Protein AF-A0A355RKF7-F1 (afdb_monomer_lite)

Sequence (130 aa):
SSLIKGNGKPDKKVMSITSKGKEELTNFLKTKTPLFSRSPLLLQVFFMASLNKEERIDYFSCLIEESKKSLSSLSKASSLIKEYSSYIDLKNNDPMYWGFTLEYGILMEKTILSWASSCLERIKNESSLD

Structure (mmCIF, N/CA/C/O backbone):
data_AF-A0A355RKF7-F1
#
_entry.id   AF-A0A355RKF7-F1
#
loop_
_atom_site.group_PDB
_atom_site.id
_atom_site.type_symbol
_atom_site.label_atom_id
_atom_site.label_alt_id
_atom_site.label_comp_id
_atom_site.label_asym_id
_atom_site.label_entity_id
_atom_site.label_seq_id
_atom_site.pdbx_PDB_ins_code
_atom_site.Cartn_x
_atom_site.Cartn_y
_atom_site.Cartn_z
_atom_site.occupancy
_atom_site.B_iso_or_equiv
_atom_site.auth_seq_id
_atom_site.auth_comp_id
_atom_site.auth_asym_id
_atom_site.auth_atom_id
_atom_site.pdbx_PDB_model_num
ATOM 1 N N . SER A 1 1 ? 19.968 -15.166 -24.694 1.00 59.59 1 SER A N 1
ATOM 2 C CA . SER A 1 1 ? 20.669 -14.845 -23.433 1.00 59.59 1 SER A CA 1
ATOM 3 C C . SER A 1 1 ? 22.160 -14.863 -23.676 1.00 59.59 1 SER A C 1
ATOM 5 O O . SER A 1 1 ? 22.611 -15.706 -24.442 1.00 59.59 1 SER A O 1
ATOM 7 N N . SER A 1 2 ? 22.909 -13.980 -23.027 1.00 65.69 2 SER A N 1
ATOM 8 C CA . SER A 1 2 ? 24.375 -13.956 -23.061 1.00 65.69 2 SER A CA 1
ATOM 9 C C . SER A 1 2 ? 24.941 -14.218 -21.663 1.00 65.69 2 SER A C 1
ATOM 11 O O . SER A 1 2 ? 24.317 -13.883 -20.655 1.00 65.69 2 SER A O 1
ATOM 13 N N . LEU A 1 3 ? 26.099 -14.873 -21.599 1.00 68.12 3 LEU A N 1
ATOM 14 C CA . LEU A 1 3 ? 26.855 -15.076 -20.364 1.00 68.12 3 LEU A CA 1
ATOM 15 C C . LEU A 1 3 ? 27.890 -13.958 -20.252 1.00 68.12 3 LEU A C 1
ATOM 17 O O . LEU A 1 3 ? 28.693 -13.777 -21.165 1.00 68.12 3 LEU A O 1
ATOM 21 N N . ILE A 1 4 ? 27.869 -13.216 -19.147 1.00 70.31 4 ILE A N 1
ATOM 22 C CA . ILE A 1 4 ? 28.935 -12.273 -18.807 1.00 70.31 4 ILE A CA 1
ATOM 23 C C . ILE A 1 4 ? 29.817 -12.954 -17.768 1.00 70.31 4 ILE A C 1
ATOM 25 O O . ILE A 1 4 ? 29.359 -13.214 -16.651 1.00 70.31 4 ILE A O 1
ATOM 29 N N . LYS A 1 5 ? 31.067 -13.248 -18.147 1.00 64.31 5 LYS A N 1
ATOM 30 C CA . LYS A 1 5 ? 32.056 -13.809 -17.225 1.00 64.31 5 LYS A CA 1
ATOM 31 C C . LYS A 1 5 ? 32.434 -12.772 -16.178 1.00 64.31 5 LYS A C 1
ATOM 33 O O . LYS A 1 5 ? 32.774 -11.640 -16.520 1.00 64.31 5 LYS A O 1
ATOM 38 N N . GLY A 1 6 ? 32.349 -13.145 -14.907 1.00 60.59 6 GLY A N 1
ATOM 39 C CA . GLY A 1 6 ? 32.768 -12.272 -13.819 1.00 60.59 6 GLY A CA 1
ATOM 40 C C . GLY A 1 6 ? 34.286 -12.307 -13.662 1.00 60.59 6 GLY A C 1
ATOM 41 O O . GLY A 1 6 ? 34.866 -13.381 -13.532 1.00 60.59 6 GLY A O 1
ATOM 42 N N . ASN A 1 7 ? 34.941 -11.145 -13.612 1.00 60.59 7 ASN A N 1
ATOM 43 C CA . ASN A 1 7 ? 36.353 -11.041 -13.222 1.00 60.59 7 ASN A CA 1
ATOM 44 C C . ASN A 1 7 ? 36.508 -11.413 -11.729 1.00 60.59 7 ASN A C 1
ATOM 46 O O . ASN A 1 7 ? 36.531 -10.536 -10.869 1.00 60.59 7 ASN A O 1
ATOM 50 N N . GLY A 1 8 ? 36.534 -12.715 -11.416 1.00 70.00 8 GLY A N 1
ATOM 51 C CA . GLY A 1 8 ? 36.630 -13.259 -10.051 1.00 70.00 8 GLY A CA 1
ATOM 52 C C . GLY A 1 8 ? 35.297 -13.429 -9.301 1.00 70.00 8 GLY A C 1
ATOM 53 O O . GLY A 1 8 ? 35.307 -13.691 -8.102 1.00 70.00 8 GLY A O 1
ATOM 54 N N . LYS A 1 9 ? 34.148 -13.286 -9.978 1.00 68.50 9 LYS A N 1
ATOM 55 C CA . LYS A 1 9 ? 32.789 -13.493 -9.427 1.00 68.50 9 LYS A CA 1
ATOM 56 C C . LYS A 1 9 ? 32.003 -14.488 -10.295 1.00 68.50 9 LYS A C 1
ATOM 58 O O . LYS A 1 9 ? 32.378 -14.665 -11.452 1.00 68.50 9 LYS A O 1
ATOM 63 N N . PRO A 1 10 ? 30.918 -15.104 -9.783 1.00 74.50 10 PRO A N 1
ATOM 64 C CA . PRO A 1 10 ? 30.100 -16.030 -10.563 1.00 74.50 10 PRO A CA 1
ATOM 65 C C . PRO A 1 10 ? 29.584 -15.402 -11.862 1.00 74.50 10 PRO A C 1
ATOM 67 O O . PRO A 1 10 ? 29.207 -14.226 -11.880 1.00 74.50 10 PRO A O 1
ATOM 70 N N . ASP A 1 11 ? 29.540 -16.202 -12.928 1.00 80.69 11 ASP A N 1
ATOM 71 C CA . ASP A 1 11 ? 29.030 -15.783 -14.233 1.00 80.69 11 ASP A CA 1
ATOM 72 C C . ASP A 1 11 ? 27.582 -15.285 -14.125 1.00 80.69 11 ASP A C 1
ATOM 74 O O . ASP A 1 11 ? 26.713 -15.931 -13.533 1.00 80.69 11 ASP A O 1
ATOM 78 N N . LYS A 1 12 ? 27.300 -14.131 -14.738 1.00 79.94 12 LYS A N 1
ATOM 79 C CA . LYS A 1 12 ? 25.957 -13.547 -14.761 1.00 79.94 12 LYS A CA 1
ATOM 80 C C . LYS A 1 12 ? 25.266 -13.903 -16.071 1.00 79.94 12 LYS A C 1
ATOM 82 O O . LYS A 1 12 ? 25.726 -13.533 -17.153 1.00 79.94 12 LYS A O 1
ATOM 87 N N . LYS A 1 13 ? 24.115 -14.572 -15.985 1.00 79.94 13 LYS A N 1
ATOM 88 C CA . LYS A 1 13 ? 23.233 -14.780 -17.139 1.00 79.94 13 LYS A CA 1
ATOM 89 C C . LYS A 1 13 ? 22.449 -13.497 -17.406 1.00 79.94 13 LYS A C 1
ATOM 91 O O . LYS A 1 13 ? 21.621 -13.091 -16.594 1.00 79.94 13 LYS A O 1
ATOM 96 N N . VAL A 1 14 ? 22.704 -12.866 -18.547 1.00 83.75 14 VAL A N 1
ATOM 97 C CA . VAL A 1 14 ? 21.972 -11.680 -18.994 1.00 83.75 14 VAL A CA 1
ATOM 98 C C . VAL A 1 14 ? 20.886 -12.094 -19.976 1.00 83.75 14 VAL A C 1
ATOM 100 O O . VAL A 1 14 ? 21.121 -12.765 -20.989 1.00 83.75 14 VAL A O 1
ATOM 103 N N . MET A 1 15 ? 19.662 -11.709 -19.635 1.00 86.81 15 MET A N 1
ATOM 104 C CA . MET A 1 15 ? 18.474 -11.948 -20.441 1.00 86.81 15 MET A CA 1
ATOM 105 C C . MET A 1 15 ? 18.183 -10.705 -21.276 1.00 86.81 15 MET A C 1
ATOM 107 O O . MET A 1 15 ? 18.316 -9.581 -20.801 1.00 86.81 15 MET A O 1
ATOM 111 N N . SER A 1 16 ? 17.775 -10.921 -22.521 1.00 88.00 16 SER A N 1
ATOM 112 C CA . SER A 1 16 ? 17.295 -9.879 -23.420 1.00 88.00 16 SER A CA 1
ATOM 113 C C . SER A 1 16 ? 15.893 -10.245 -23.886 1.00 88.00 16 SER A C 1
ATOM 115 O O . SER A 1 16 ? 15.591 -11.422 -24.101 1.00 88.00 16 SER A O 1
ATOM 117 N N . ILE A 1 17 ? 15.028 -9.241 -24.022 1.00 90.81 17 ILE A N 1
ATOM 118 C CA . ILE A 1 17 ? 13.682 -9.447 -24.553 1.00 90.81 17 ILE A CA 1
ATOM 119 C C . ILE A 1 17 ? 13.772 -9.874 -26.025 1.00 90.81 17 ILE A C 1
ATOM 121 O O . ILE A 1 17 ? 14.509 -9.280 -26.817 1.00 90.81 17 ILE A O 1
ATOM 125 N N . THR A 1 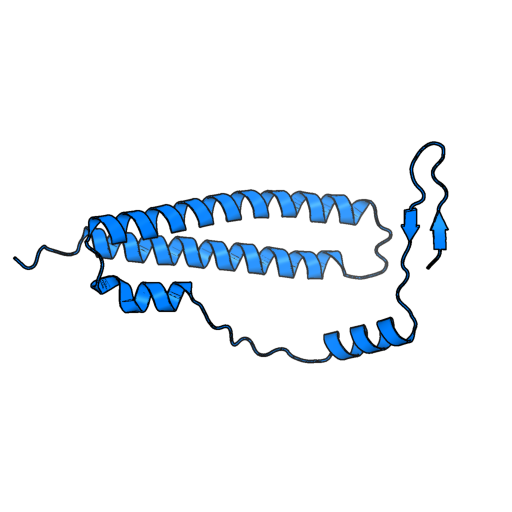18 ? 13.048 -10.930 -26.388 1.00 95.56 18 THR A N 1
ATOM 126 C CA . THR A 1 18 ? 12.981 -11.419 -27.773 1.00 95.56 18 THR A CA 1
ATOM 127 C C . THR A 1 18 ? 12.067 -10.525 -28.612 1.00 95.56 18 THR A C 1
ATOM 129 O O . THR A 1 18 ? 11.273 -9.761 -28.064 1.00 95.56 18 THR A O 1
ATOM 132 N N . SER A 1 19 ? 12.123 -10.631 -29.943 1.00 94.88 19 SER A N 1
ATOM 133 C CA . SER A 1 19 ? 11.200 -9.896 -30.825 1.00 94.88 19 SER A CA 1
ATOM 134 C C . SER A 1 19 ? 9.735 -10.211 -30.506 1.00 94.88 19 SER A C 1
ATOM 136 O O . SER A 1 19 ? 8.947 -9.290 -30.319 1.00 94.88 19 SER A O 1
ATOM 138 N N . LYS A 1 20 ? 9.408 -11.497 -30.313 1.00 96.25 20 LYS A N 1
ATOM 139 C CA . LYS A 1 20 ? 8.082 -11.931 -29.851 1.00 96.25 20 LYS A CA 1
ATOM 140 C C . LYS A 1 20 ? 7.729 -11.327 -28.487 1.00 96.25 20 LYS A C 1
ATOM 142 O O . LYS A 1 20 ? 6.626 -10.845 -28.295 1.00 96.25 20 LYS A O 1
ATOM 147 N N . GLY A 1 21 ? 8.678 -11.285 -27.548 1.00 95.88 21 GLY A N 1
ATOM 148 C CA . GLY A 1 21 ? 8.459 -10.658 -26.242 1.00 95.88 21 GLY A CA 1
AT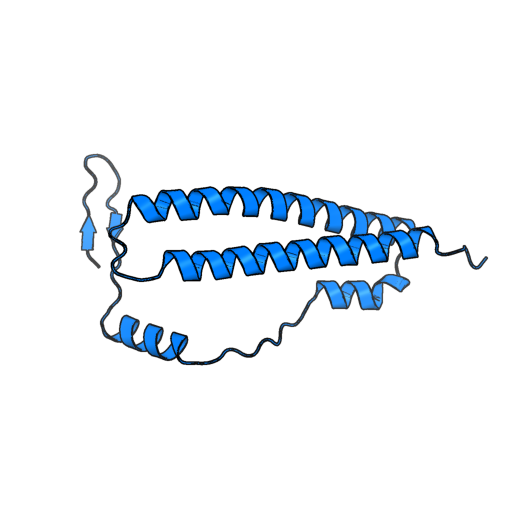OM 149 C C . GLY A 1 21 ? 8.137 -9.162 -26.332 1.00 95.88 21 GLY A C 1
ATOM 150 O O . GLY A 1 21 ? 7.293 -8.679 -25.584 1.00 95.88 21 GLY A O 1
ATOM 151 N N . LYS A 1 22 ? 8.769 -8.426 -27.257 1.00 95.31 22 LYS A N 1
ATOM 152 C CA . LYS A 1 22 ? 8.457 -7.006 -27.499 1.00 95.31 22 LYS A CA 1
ATOM 153 C C . LYS A 1 22 ? 7.049 -6.817 -28.065 1.00 95.31 22 LYS A C 1
ATOM 155 O O . LYS A 1 22 ? 6.368 -5.868 -27.680 1.00 95.31 22 LYS A O 1
ATOM 160 N N . GLU A 1 23 ? 6.626 -7.701 -28.964 1.00 97.38 23 GLU A N 1
ATOM 161 C CA . GLU A 1 23 ? 5.278 -7.694 -29.536 1.00 97.38 23 GLU A CA 1
ATOM 162 C C . GLU A 1 23 ? 4.218 -7.939 -28.456 1.00 97.38 23 GLU A C 1
ATOM 164 O O . GLU A 1 23 ? 3.314 -7.121 -28.294 1.00 97.38 23 GLU A O 1
ATOM 169 N N . GLU A 1 24 ? 4.390 -8.984 -27.644 1.00 97.00 24 GLU A N 1
ATOM 170 C CA . GLU A 1 24 ? 3.488 -9.293 -26.526 1.00 97.00 24 GLU A CA 1
ATOM 171 C C . GLU A 1 24 ? 3.411 -8.143 -25.514 1.00 97.00 24 GLU A C 1
ATOM 173 O O . GLU A 1 24 ? 2.320 -7.728 -25.124 1.00 97.00 24 GLU A O 1
ATOM 178 N N . LEU A 1 25 ? 4.555 -7.557 -25.137 1.00 94.88 25 LEU A N 1
ATOM 179 C CA . LEU A 1 25 ? 4.586 -6.387 -24.254 1.00 94.88 25 LEU A CA 1
ATOM 180 C C . LEU A 1 25 ? 3.817 -5.203 -24.859 1.00 94.88 25 LEU A C 1
ATOM 182 O O . LEU A 1 25 ? 3.072 -4.519 -24.162 1.00 94.88 25 LEU A O 1
ATOM 186 N N . THR A 1 26 ? 3.966 -4.969 -26.162 1.00 95.00 26 THR A N 1
ATOM 187 C CA . THR A 1 26 ? 3.259 -3.888 -26.860 1.00 95.00 26 THR A CA 1
ATOM 188 C C . THR A 1 26 ? 1.749 -4.128 -26.886 1.00 95.00 26 THR A C 1
ATOM 190 O O . THR A 1 26 ? 0.976 -3.197 -26.665 1.00 95.00 26 THR A O 1
ATOM 193 N N . ASN A 1 27 ? 1.318 -5.364 -27.137 1.00 96.06 27 ASN A N 1
ATOM 194 C CA . ASN A 1 27 ? -0.097 -5.737 -27.130 1.00 96.06 27 ASN A CA 1
ATOM 195 C C . ASN A 1 27 ? -0.706 -5.592 -25.730 1.00 96.06 27 ASN A C 1
ATOM 197 O O . ASN A 1 27 ? -1.803 -5.045 -25.587 1.00 96.06 27 ASN A O 1
ATOM 201 N N . PHE A 1 28 ? 0.035 -5.991 -24.695 1.00 94.75 28 PHE A N 1
ATOM 202 C CA . PHE A 1 28 ? -0.352 -5.779 -23.305 1.00 94.75 28 PHE A CA 1
ATOM 203 C C . PHE A 1 28 ? -0.568 -4.290 -22.996 1.00 94.75 28 PHE A C 1
ATOM 205 O O . PHE A 1 28 ? -1.635 -3.923 -22.515 1.00 94.75 28 PHE A O 1
ATOM 212 N N . LEU A 1 29 ? 0.380 -3.416 -23.355 1.00 93.50 29 LEU A N 1
ATOM 213 C CA . LEU A 1 29 ? 0.282 -1.969 -23.098 1.00 93.50 29 LEU A CA 1
ATOM 214 C C . LEU A 1 29 ? -0.901 -1.288 -23.811 1.00 93.50 29 LEU A C 1
ATOM 216 O O . LEU A 1 29 ? -1.383 -0.255 -23.353 1.00 93.50 29 LEU A O 1
ATOM 220 N N . LYS A 1 30 ? -1.381 -1.850 -24.927 1.00 95.12 30 LYS A N 1
ATOM 221 C CA . LYS A 1 30 ? -2.557 -1.348 -25.663 1.00 95.12 30 LYS A CA 1
ATOM 222 C C . LYS A 1 30 ? -3.888 -1.820 -25.075 1.00 95.12 30 LYS A C 1
ATOM 224 O O . LYS A 1 30 ? -4.938 -1.295 -25.443 1.00 95.12 30 LYS A O 1
ATOM 229 N N . THR A 1 31 ? -3.859 -2.810 -24.190 1.00 93.88 31 THR A N 1
ATOM 230 C CA . THR A 1 31 ? -5.059 -3.421 -23.621 1.00 93.88 31 THR A CA 1
ATOM 231 C C . THR A 1 31 ? -5.423 -2.727 -22.311 1.00 93.88 31 THR A C 1
ATOM 233 O O . THR A 1 31 ? -4.601 -2.612 -21.407 1.00 93.88 31 THR A O 1
ATOM 236 N N . LYS A 1 32 ? -6.670 -2.258 -22.180 1.00 86.50 32 LYS A N 1
ATOM 237 C CA . LYS A 1 32 ? -7.152 -1.665 -20.924 1.00 86.50 32 LYS A CA 1
ATOM 238 C C . LYS A 1 32 ? -7.474 -2.760 -19.911 1.00 86.50 32 LYS A C 1
ATOM 240 O O . LYS A 1 32 ? -8.346 -3.591 -20.158 1.00 86.50 32 LYS A O 1
ATOM 245 N N . THR A 1 33 ? -6.830 -2.706 -18.753 1.00 85.69 33 THR A N 1
ATOM 246 C CA . THR A 1 33 ? -7.154 -3.572 -17.614 1.00 85.69 33 THR A CA 1
ATOM 247 C C . THR A 1 33 ? -8.311 -2.965 -16.812 1.00 85.69 33 THR A C 1
ATOM 249 O O . THR A 1 33 ? -8.268 -1.770 -16.506 1.00 85.69 33 THR A O 1
ATOM 252 N N . PRO A 1 34 ? -9.354 -3.738 -16.461 1.00 82.94 34 PRO A N 1
ATOM 253 C CA . PRO A 1 34 ? -10.431 -3.243 -15.612 1.00 82.94 34 PRO A CA 1
ATOM 254 C C . PRO A 1 34 ? -9.912 -2.895 -14.210 1.00 82.94 34 PRO A C 1
ATOM 256 O O . PRO A 1 34 ? -9.074 -3.597 -13.653 1.00 82.94 34 PRO A O 1
ATOM 259 N N . LEU A 1 35 ? -10.467 -1.839 -13.609 1.00 77.06 35 LEU A N 1
ATOM 260 C CA . LEU A 1 35 ? -10.110 -1.368 -12.261 1.00 77.06 35 LEU A CA 1
ATOM 261 C C . LEU A 1 35 ? -10.647 -2.257 -11.121 1.00 77.06 35 LEU A C 1
ATOM 263 O O . LEU A 1 35 ? -10.493 -1.922 -9.949 1.00 77.06 35 LEU A O 1
ATOM 267 N N . PHE A 1 36 ? -11.316 -3.368 -11.432 1.00 74.75 36 PHE A N 1
ATOM 268 C CA . PHE A 1 36 ? -11.972 -4.187 -10.421 1.00 74.75 36 PHE A CA 1
ATOM 269 C C . PHE A 1 36 ? -10.952 -5.017 -9.635 1.00 74.75 36 PHE A C 1
ATOM 271 O O . PHE A 1 36 ? -10.337 -5.936 -10.174 1.00 74.75 36 PHE A O 1
ATOM 278 N N . SER A 1 37 ? -10.813 -4.716 -8.345 1.00 77.19 37 SER A N 1
ATOM 279 C CA . SER A 1 37 ? -9.995 -5.488 -7.413 1.00 77.19 37 SER A CA 1
ATOM 280 C C . SER A 1 37 ? -10.830 -5.927 -6.215 1.00 77.19 37 SER A C 1
ATOM 282 O O . SER A 1 37 ? -11.511 -5.122 -5.577 1.00 77.19 37 SER A O 1
ATOM 284 N N . ARG A 1 38 ? -10.771 -7.222 -5.894 1.00 86.81 38 ARG A N 1
ATOM 285 C CA . ARG A 1 38 ? -11.311 -7.761 -4.643 1.00 86.81 38 ARG A CA 1
ATOM 286 C C . ARG A 1 38 ? -10.424 -7.271 -3.498 1.00 86.81 38 ARG A C 1
ATOM 288 O O . ARG A 1 38 ? -9.230 -7.542 -3.510 1.00 86.81 38 ARG A O 1
ATOM 295 N N . SER A 1 39 ? -11.009 -6.615 -2.495 1.00 91.00 39 SER A N 1
ATOM 296 C CA . SER A 1 39 ? -10.278 -6.130 -1.317 1.00 91.00 39 SER A CA 1
ATOM 297 C C . SER A 1 39 ? -10.580 -6.984 -0.077 1.00 91.00 39 SER A C 1
ATOM 299 O O . SER A 1 39 ? -11.656 -6.839 0.509 1.00 91.00 39 SER A O 1
ATOM 301 N N . PRO A 1 40 ? -9.659 -7.874 0.352 1.00 94.12 40 PRO A N 1
ATOM 302 C CA . PRO A 1 40 ? -9.788 -8.599 1.617 1.00 94.12 40 PRO A CA 1
ATOM 303 C C . PRO A 1 40 ? -9.900 -7.669 2.829 1.00 94.12 40 PRO A C 1
ATOM 305 O O . PRO A 1 40 ? -10.660 -7.970 3.741 1.00 94.12 40 PRO A O 1
ATOM 308 N N . LEU A 1 41 ? -9.216 -6.519 2.801 1.00 94.00 41 LEU A N 1
ATOM 309 C CA . LEU A 1 41 ? -9.309 -5.470 3.821 1.00 94.00 41 LEU A CA 1
ATOM 310 C C . LEU A 1 41 ? -10.758 -5.006 4.015 1.00 94.00 41 LEU A C 1
ATOM 312 O O . LEU A 1 41 ? -11.279 -5.027 5.126 1.00 94.00 41 LEU A O 1
ATOM 316 N N . LEU A 1 42 ? -11.441 -4.631 2.928 1.00 95.12 42 LEU A N 1
ATOM 317 C CA . LEU A 1 42 ? -12.832 -4.176 3.016 1.00 95.12 42 LEU A CA 1
ATOM 318 C C . LEU A 1 42 ? -13.774 -5.305 3.444 1.00 95.12 42 LEU A C 1
ATOM 320 O O . LEU A 1 42 ? -14.741 -5.054 4.158 1.00 95.12 42 LEU A O 1
ATOM 324 N N . LEU A 1 43 ? -13.474 -6.545 3.048 1.00 95.88 43 LEU A N 1
ATOM 325 C CA . LEU A 1 43 ? -14.236 -7.711 3.483 1.00 95.88 43 LEU A CA 1
ATOM 326 C C . LEU A 1 43 ? -14.079 -7.969 4.989 1.00 95.88 43 LEU A C 1
ATOM 328 O O . LEU A 1 43 ? -15.066 -8.280 5.646 1.00 95.88 43 LEU A O 1
ATOM 332 N N . GLN A 1 44 ? -12.874 -7.808 5.546 1.00 96.19 44 GLN A N 1
ATOM 333 C CA . GLN A 1 44 ? -12.655 -7.878 6.993 1.00 96.19 44 GLN A CA 1
ATOM 334 C C . GLN A 1 44 ? -13.457 -6.792 7.709 1.00 96.19 44 GLN A C 1
ATOM 336 O O . GLN A 1 44 ? -14.231 -7.118 8.604 1.00 96.19 44 GLN A O 1
ATOM 341 N N . VAL A 1 45 ? -13.343 -5.530 7.273 1.00 96.31 45 VAL A N 1
ATOM 342 C CA . VAL A 1 45 ? -14.073 -4.402 7.881 1.00 96.31 45 VAL A CA 1
ATOM 343 C C . VAL A 1 45 ? -15.583 -4.609 7.853 1.00 96.31 45 VAL A C 1
ATOM 345 O O . VAL A 1 45 ? -16.253 -4.318 8.840 1.00 96.31 45 VAL A O 1
ATOM 348 N N . PHE A 1 46 ? -16.120 -5.170 6.769 1.00 96.56 46 PHE A N 1
ATOM 349 C CA . PHE A 1 46 ? -17.544 -5.483 6.662 1.00 96.56 46 PHE A CA 1
ATOM 350 C C . PHE A 1 46 ? -18.041 -6.426 7.774 1.00 96.56 46 PHE A C 1
ATOM 352 O O . PHE A 1 46 ? -19.168 -6.277 8.237 1.00 96.56 46 PHE A O 1
ATOM 359 N N . PHE A 1 47 ? -17.203 -7.357 8.241 1.00 96.81 47 PHE A N 1
ATOM 360 C CA . PHE A 1 47 ? -17.554 -8.330 9.281 1.00 96.81 47 PHE A CA 1
ATOM 361 C C . PHE A 1 47 ? -17.004 -7.993 10.680 1.00 96.81 47 PHE A C 1
ATOM 363 O O . PHE A 1 47 ? -17.200 -8.771 11.609 1.00 96.81 47 PHE A O 1
ATOM 370 N N . MET A 1 48 ? -16.368 -6.832 10.881 1.00 95.62 48 MET A N 1
ATOM 371 C CA . MET A 1 48 ? -15.698 -6.479 12.150 1.00 95.62 48 MET A CA 1
ATOM 372 C C . MET A 1 48 ? -16.616 -6.322 13.361 1.00 95.62 48 MET A C 1
ATOM 374 O O . MET A 1 48 ? -16.122 -6.284 14.487 1.00 95.62 48 MET A O 1
ATOM 378 N N . ALA A 1 49 ? -17.933 -6.252 13.165 1.00 93.56 49 ALA A N 1
ATOM 379 C CA . ALA A 1 49 ? -18.887 -6.221 14.270 1.00 93.56 49 ALA A CA 1
ATOM 380 C C . ALA A 1 49 ? -18.773 -7.451 15.196 1.00 93.56 49 ALA A C 1
ATOM 382 O O . ALA A 1 49 ? -19.204 -7.379 1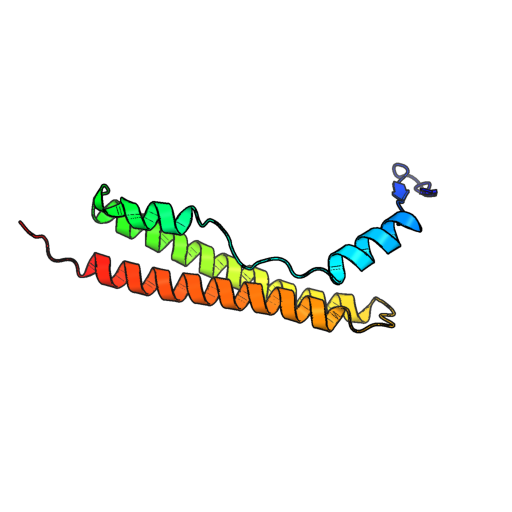6.340 1.00 93.56 49 ALA A O 1
ATOM 383 N N . SER A 1 50 ? -18.170 -8.556 14.731 1.00 94.19 50 SER A N 1
ATOM 384 C CA . SER A 1 50 ? -17.906 -9.745 15.552 1.00 94.19 50 SER A CA 1
ATOM 385 C C . SER A 1 50 ? -16.757 -9.591 16.556 1.00 94.19 50 SER A C 1
ATOM 387 O O . SER A 1 50 ? -16.610 -10.448 17.421 1.00 94.19 50 SER A O 1
ATOM 389 N N . LEU A 1 51 ? -15.911 -8.567 16.411 1.00 95.88 51 LEU A N 1
ATOM 390 C CA . LEU A 1 51 ? -14.788 -8.284 17.311 1.00 95.88 51 LEU A CA 1
ATOM 391 C C . LEU A 1 51 ? -15.229 -7.374 18.459 1.00 95.88 51 LEU A C 1
ATOM 393 O O . LEU A 1 51 ? -16.188 -6.614 18.310 1.00 95.88 51 LEU A O 1
ATOM 397 N N . ASN A 1 52 ? -14.512 -7.393 19.580 1.00 96.38 52 ASN A N 1
ATOM 398 C CA . ASN A 1 52 ? -14.717 -6.403 20.639 1.00 96.38 52 ASN A CA 1
ATOM 399 C C . ASN A 1 52 ? -14.146 -5.022 20.243 1.00 96.38 52 ASN A C 1
ATOM 401 O O . ASN A 1 52 ? -13.475 -4.861 19.218 1.00 96.38 52 ASN A O 1
ATOM 405 N N . LYS A 1 53 ? -14.470 -3.985 21.025 1.00 95.75 53 LYS A N 1
ATOM 406 C CA . LYS A 1 53 ? -14.110 -2.595 20.703 1.00 95.75 53 LYS A CA 1
ATOM 407 C C . LYS A 1 53 ? -12.592 -2.397 20.673 1.00 95.75 53 LYS A C 1
ATOM 409 O O . LYS A 1 53 ? -12.090 -1.714 19.781 1.00 95.75 53 LYS A O 1
ATOM 414 N N . GLU A 1 54 ? -11.869 -3.009 21.604 1.00 97.00 54 GLU A N 1
ATOM 415 C CA . GLU A 1 54 ? -10.413 -2.936 21.718 1.00 97.00 54 GLU A CA 1
ATOM 416 C C . GLU A 1 54 ? -9.724 -3.559 20.497 1.00 97.00 54 GLU A C 1
ATOM 418 O O . GLU A 1 54 ? -8.835 -2.939 19.917 1.00 97.00 54 GLU A O 1
ATOM 423 N N . GLU A 1 55 ? -10.185 -4.727 20.045 1.00 97.62 55 GLU A N 1
ATOM 424 C CA . GLU A 1 55 ? -9.692 -5.401 18.836 1.00 97.62 55 GLU A CA 1
ATOM 425 C C . GLU A 1 55 ? -9.906 -4.548 17.580 1.00 97.62 55 GLU A C 1
ATOM 427 O O . GLU A 1 55 ? -9.014 -4.432 16.735 1.00 97.62 55 GLU A O 1
ATOM 432 N N . ARG A 1 56 ? -11.073 -3.899 17.455 1.00 97.75 56 ARG A N 1
ATOM 433 C CA . ARG A 1 56 ? -11.337 -2.971 16.345 1.00 97.75 56 ARG A CA 1
ATOM 434 C C . ARG A 1 56 ? -10.403 -1.759 16.394 1.00 97.75 56 ARG A C 1
ATOM 436 O O . ARG A 1 56 ? -9.875 -1.349 15.360 1.00 97.75 56 ARG A O 1
ATOM 443 N N . ILE A 1 57 ? -10.189 -1.183 17.578 1.00 98.12 57 ILE A N 1
ATOM 444 C CA . ILE A 1 57 ? -9.278 -0.045 17.777 1.00 98.12 57 ILE A CA 1
ATOM 445 C C . ILE A 1 57 ? -7.846 -0.420 17.396 1.00 98.12 57 ILE A C 1
ATOM 447 O O . ILE A 1 57 ? -7.195 0.343 16.676 1.00 98.12 57 ILE A O 1
ATOM 451 N N . ASP A 1 58 ? -7.365 -1.577 17.849 1.00 98.19 58 ASP A N 1
ATOM 452 C CA . ASP A 1 58 ? -6.016 -2.055 17.555 1.00 98.19 58 ASP A CA 1
ATOM 453 C C . ASP A 1 58 ? -5.817 -2.273 16.052 1.00 98.19 58 ASP A C 1
ATOM 455 O O . ASP A 1 58 ? -4.859 -1.756 15.474 1.00 98.19 58 ASP A O 1
ATOM 459 N N . TYR A 1 59 ? -6.788 -2.908 15.386 1.00 98.19 59 TYR A N 1
ATOM 460 C CA . TYR A 1 59 ? -6.752 -3.124 13.940 1.00 98.19 59 TYR A CA 1
ATOM 461 C C . TYR A 1 59 ? -6.564 -1.816 13.160 1.00 98.19 59 TYR A C 1
ATOM 463 O O . TYR A 1 59 ? -5.647 -1.690 12.344 1.00 98.19 59 TYR A O 1
ATOM 471 N N . PHE A 1 60 ? -7.420 -0.816 13.404 1.00 98.38 60 PHE A N 1
ATOM 472 C CA . PHE A 1 60 ? -7.333 0.451 12.674 1.00 98.38 60 PHE A CA 1
ATOM 473 C C . PHE A 1 60 ? -6.094 1.262 13.066 1.00 98.38 60 PHE A C 1
ATOM 475 O O . PHE A 1 60 ? -5.538 1.957 12.216 1.00 98.38 60 PHE A O 1
ATOM 482 N N . SER A 1 61 ? -5.622 1.150 14.310 1.00 98.44 61 SER A N 1
ATOM 483 C CA . SER A 1 61 ? -4.368 1.777 14.744 1.00 98.44 61 SER A CA 1
ATOM 484 C C . SER A 1 61 ? -3.166 1.180 14.009 1.00 98.44 61 SER A C 1
ATOM 486 O O . SER A 1 61 ? -2.341 1.925 13.478 1.00 98.44 61 SER A O 1
ATOM 488 N N . CYS A 1 62 ? -3.106 -0.148 13.888 1.00 98.12 62 CYS A N 1
ATOM 489 C CA . CYS A 1 62 ? -2.082 -0.836 13.106 1.00 98.12 62 CYS A CA 1
ATOM 490 C C . CYS A 1 62 ? -2.123 -0.415 11.633 1.00 98.12 62 CYS A C 1
ATOM 492 O O . CYS A 1 62 ?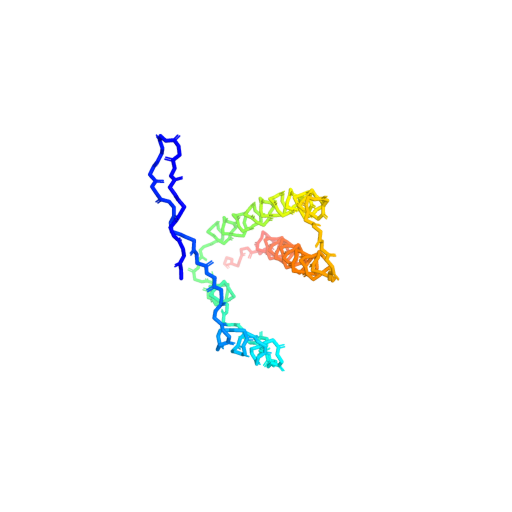 -1.094 -0.027 11.081 1.00 98.12 62 CYS A O 1
ATOM 494 N N . LEU A 1 63 ? -3.310 -0.390 11.019 1.00 97.81 63 LEU A N 1
ATOM 495 C CA . LEU A 1 63 ? -3.473 0.007 9.619 1.00 97.81 63 LEU A CA 1
ATOM 496 C C . LEU A 1 63 ? -3.010 1.452 9.351 1.00 97.81 63 LEU A C 1
ATOM 498 O O . LEU A 1 63 ? -2.394 1.741 8.321 1.00 97.81 63 LEU A O 1
ATOM 502 N N . ILE A 1 64 ? -3.272 2.369 10.286 1.00 98.56 64 ILE A N 1
ATOM 503 C CA . ILE A 1 64 ? -2.786 3.756 10.235 1.00 98.56 64 ILE A CA 1
ATOM 504 C C . ILE A 1 64 ? -1.254 3.798 10.270 1.00 98.56 64 ILE A C 1
ATOM 506 O O . ILE A 1 64 ? -0.638 4.504 9.469 1.00 98.56 64 ILE A O 1
ATOM 510 N N . GLU A 1 65 ? -0.629 3.050 11.180 1.00 98.38 65 GLU A N 1
ATOM 511 C CA . GLU A 1 65 ? 0.829 3.015 11.310 1.00 98.38 65 GLU A CA 1
ATOM 512 C C . GLU A 1 65 ? 1.510 2.370 10.099 1.00 98.38 65 GLU A C 1
ATOM 514 O O . GLU A 1 65 ? 2.539 2.864 9.630 1.00 98.38 65 GLU A O 1
ATOM 519 N N . GLU A 1 66 ? 0.923 1.315 9.537 1.00 97.50 66 GLU A N 1
ATOM 520 C CA . GLU A 1 66 ? 1.369 0.718 8.277 1.00 97.50 66 GLU A CA 1
ATOM 521 C C . GLU A 1 66 ? 1.296 1.726 7.127 1.00 97.50 66 GLU A C 1
ATOM 523 O O . GLU A 1 66 ? 2.299 1.943 6.445 1.00 97.50 66 GLU A O 1
ATOM 528 N N . SER A 1 67 ? 0.174 2.437 6.984 1.00 97.50 67 SER A N 1
ATOM 529 C CA . SER A 1 67 ? -0.002 3.448 5.930 1.00 97.50 67 SER A CA 1
ATOM 530 C C . SER A 1 67 ? 1.026 4.584 6.049 1.00 97.50 67 SER A C 1
ATOM 532 O O . SER A 1 67 ? 1.620 5.024 5.061 1.00 97.50 67 SER A O 1
ATOM 534 N N . LYS A 1 68 ? 1.319 5.047 7.275 1.00 97.75 68 LYS A N 1
ATOM 535 C CA . LYS A 1 68 ? 2.371 6.053 7.526 1.00 97.75 68 LYS A CA 1
ATOM 536 C C . LYS A 1 68 ? 3.762 5.540 7.139 1.00 97.75 68 LYS A C 1
ATOM 538 O O . LYS A 1 68 ? 4.540 6.276 6.523 1.00 97.75 68 LYS A O 1
ATOM 543 N N . LYS A 1 69 ? 4.090 4.287 7.475 1.00 97.06 69 LYS A N 1
ATOM 544 C CA . LYS A 1 69 ? 5.365 3.650 7.096 1.00 97.06 69 LYS A CA 1
ATOM 545 C C . LYS A 1 69 ? 5.488 3.498 5.577 1.00 97.06 69 LYS A C 1
ATOM 547 O O . LYS A 1 69 ? 6.558 3.785 5.026 1.00 97.06 69 LYS A O 1
ATOM 552 N N . SER A 1 70 ? 4.406 3.119 4.899 1.00 95.69 70 SER A N 1
ATOM 553 C CA . SER A 1 70 ? 4.337 3.045 3.436 1.00 95.69 70 SER A CA 1
ATOM 554 C C . SER A 1 70 ? 4.563 4.412 2.796 1.00 95.69 70 SER A C 1
ATOM 556 O O . SER A 1 70 ? 5.440 4.543 1.943 1.00 95.69 70 SER A O 1
ATOM 558 N N . LEU A 1 71 ? 3.884 5.464 3.268 1.00 95.75 71 LEU A N 1
ATOM 559 C CA . LEU A 1 71 ? 4.089 6.837 2.785 1.00 95.75 71 LEU A CA 1
ATOM 560 C C . LEU A 1 71 ? 5.536 7.310 2.947 1.00 95.75 71 LEU A C 1
ATOM 562 O O . LEU A 1 71 ? 6.106 7.894 2.023 1.00 95.75 71 LEU A O 1
ATOM 566 N N . SER A 1 72 ? 6.155 7.022 4.095 1.00 93.62 72 SER A N 1
ATOM 567 C CA . SER A 1 72 ? 7.569 7.332 4.329 1.00 93.62 72 SER A CA 1
ATOM 568 C C . SER A 1 72 ? 8.474 6.618 3.320 1.00 93.62 72 SER A C 1
ATOM 570 O O . SER A 1 72 ? 9.359 7.236 2.726 1.00 93.62 72 SER A O 1
ATOM 572 N N . SER A 1 73 ? 8.221 5.338 3.050 1.00 92.25 73 SER A N 1
ATOM 573 C CA . SER A 1 73 ? 8.981 4.557 2.067 1.00 92.25 73 SER A CA 1
ATOM 574 C C . SER A 1 73 ? 8.793 5.067 0.633 1.00 92.25 73 SER A C 1
ATOM 576 O O . SER A 1 73 ? 9.775 5.244 -0.088 1.00 92.25 73 SER A O 1
ATOM 578 N N . LEU A 1 74 ? 7.559 5.387 0.234 1.00 92.00 74 LEU A N 1
ATOM 579 C CA . LEU A 1 74 ? 7.247 5.935 -1.090 1.00 92.00 74 LEU A CA 1
ATOM 580 C C . LEU A 1 74 ? 7.879 7.317 -1.303 1.00 92.00 74 LEU A C 1
ATOM 582 O O . LEU A 1 74 ? 8.371 7.609 -2.392 1.00 92.00 74 LEU A O 1
ATOM 586 N N . SER A 1 75 ? 7.964 8.147 -0.258 1.00 85.25 75 SER A N 1
ATOM 587 C CA . SER A 1 75 ? 8.662 9.435 -0.352 1.00 85.25 75 SER A CA 1
ATOM 588 C C . SER A 1 75 ? 10.140 9.268 -0.731 1.00 85.25 75 SER A C 1
ATOM 590 O O . SER A 1 75 ? 10.653 10.025 -1.553 1.00 85.25 75 SER A O 1
ATOM 592 N N . LYS A 1 76 ? 10.809 8.218 -0.236 1.00 86.81 76 LYS A N 1
ATOM 593 C CA . LYS A 1 76 ? 12.206 7.904 -0.583 1.00 86.81 76 LYS A CA 1
ATOM 594 C C . LYS A 1 76 ? 12.345 7.433 -2.032 1.00 86.81 76 LYS A C 1
ATOM 596 O O . LYS A 1 76 ? 13.341 7.747 -2.680 1.00 86.81 76 LYS A O 1
ATOM 601 N N . ALA A 1 77 ? 11.341 6.731 -2.560 1.00 84.25 77 ALA A N 1
ATOM 602 C CA . ALA A 1 77 ? 11.324 6.290 -3.955 1.00 84.25 77 ALA A CA 1
ATOM 603 C C . ALA A 1 77 ? 11.285 7.465 -4.950 1.00 84.25 77 ALA A C 1
ATOM 605 O O . ALA A 1 77 ? 11.825 7.345 -6.049 1.00 84.25 77 ALA A O 1
ATOM 606 N N . SER A 1 78 ? 10.732 8.620 -4.560 1.00 79.25 78 SER A N 1
ATOM 607 C CA . SER A 1 78 ? 10.740 9.825 -5.407 1.00 79.25 78 SER A CA 1
ATOM 608 C C . SER A 1 78 ? 12.160 10.302 -5.738 1.00 79.25 78 SER A C 1
ATOM 610 O O . SER A 1 78 ? 12.460 10.622 -6.891 1.00 79.25 78 SER A O 1
ATOM 612 N N . SER A 1 79 ? 13.065 10.259 -4.755 1.00 80.00 79 SER A N 1
ATOM 613 C CA . SER A 1 79 ? 14.478 10.601 -4.935 1.00 80.00 79 SER A CA 1
ATOM 614 C C . SER A 1 79 ? 15.183 9.618 -5.865 1.00 80.00 79 SER A C 1
ATOM 616 O O . SER A 1 79 ? 15.983 10.041 -6.696 1.00 80.00 79 SER A O 1
ATOM 618 N N . LEU A 1 80 ? 14.837 8.328 -5.783 1.00 82.06 80 LEU A N 1
ATOM 619 C CA . LEU A 1 80 ? 15.397 7.295 -6.655 1.00 82.06 80 LEU A CA 1
ATOM 620 C C . LEU A 1 80 ? 14.963 7.486 -8.111 1.00 82.06 80 LEU A C 1
ATOM 622 O O . LEU A 1 80 ? 15.801 7.398 -8.998 1.00 82.06 80 LEU A O 1
ATOM 626 N N . ILE A 1 81 ? 13.692 7.802 -8.382 1.00 82.38 81 ILE A N 1
ATOM 627 C CA . ILE A 1 81 ? 13.239 8.076 -9.760 1.00 82.38 81 ILE A CA 1
ATOM 628 C C . ILE A 1 81 ? 14.050 9.228 -10.366 1.00 82.38 81 ILE A C 1
ATOM 630 O O . ILE A 1 81 ? 14.526 9.118 -11.496 1.00 82.38 81 ILE A O 1
ATOM 634 N N . LYS A 1 82 ? 14.266 10.302 -9.596 1.00 78.19 82 LYS A N 1
ATOM 635 C CA . LYS A 1 82 ? 15.078 11.445 -10.029 1.00 78.19 82 LYS A CA 1
ATOM 636 C C . LYS A 1 82 ? 16.531 11.043 -10.286 1.00 78.19 82 LYS A C 1
ATOM 638 O O . LYS A 1 82 ? 17.078 11.373 -11.335 1.00 78.19 82 LYS A O 1
ATOM 643 N N . GLU A 1 83 ? 17.135 10.304 -9.364 1.00 80.81 83 GLU A N 1
ATOM 644 C CA . GLU A 1 83 ? 18.509 9.821 -9.479 1.00 80.81 83 GLU A CA 1
ATOM 645 C C . GLU A 1 83 ? 18.697 8.914 -10.708 1.00 80.81 83 GLU A C 1
ATOM 647 O O . GLU A 1 83 ? 19.507 9.212 -11.584 1.00 80.81 83 GLU A O 1
ATOM 652 N N . TYR A 1 84 ? 17.897 7.856 -10.848 1.00 77.62 84 TYR A N 1
ATOM 653 C CA . TYR A 1 84 ? 17.986 6.927 -11.978 1.00 77.62 84 TYR A CA 1
ATOM 654 C C . TYR A 1 84 ? 17.698 7.596 -13.323 1.00 77.62 84 TYR A C 1
ATOM 656 O O . TYR A 1 84 ? 18.324 7.237 -14.321 1.00 77.62 84 TYR A O 1
ATOM 664 N N . SER A 1 85 ? 16.814 8.599 -13.356 1.00 77.06 85 SER A N 1
ATOM 665 C CA . SER A 1 85 ? 16.550 9.355 -14.584 1.00 77.06 85 SER A CA 1
ATOM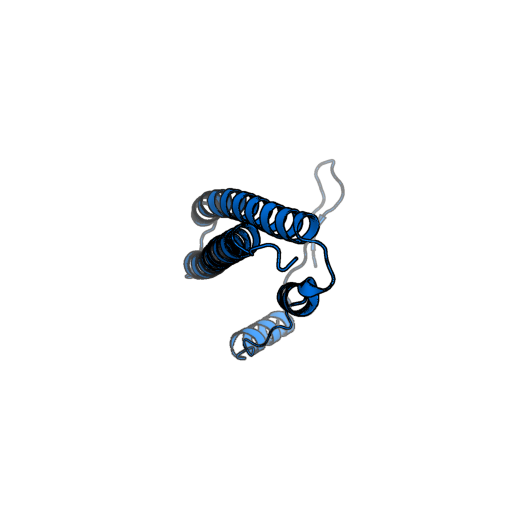 666 C C . SER A 1 85 ? 17.761 10.143 -15.091 1.00 77.06 85 SER A C 1
ATOM 668 O O . SER A 1 85 ? 17.842 10.437 -16.277 1.00 77.06 85 SER A O 1
ATOM 670 N N . SER A 1 86 ? 18.723 10.447 -14.213 1.00 73.81 86 SER A N 1
ATOM 671 C CA . SER A 1 86 ? 19.954 11.154 -14.581 1.00 73.81 86 SER A CA 1
ATOM 672 C C . SER A 1 86 ? 21.062 10.233 -15.108 1.00 73.81 86 SER A C 1
ATOM 674 O O . SER A 1 86 ? 21.948 10.693 -15.822 1.00 73.81 86 SER A O 1
ATOM 676 N N . TYR A 1 87 ? 21.007 8.933 -14.790 1.00 69.31 87 TYR A N 1
ATOM 677 C CA . TYR A 1 87 ? 22.029 7.950 -15.178 1.00 69.31 87 TYR A CA 1
ATOM 678 C C . TYR A 1 87 ? 21.730 7.208 -16.481 1.00 69.31 87 TYR A C 1
ATOM 680 O O . TYR A 1 87 ? 22.611 6.546 -17.031 1.00 69.31 87 TYR A O 1
ATOM 688 N N . ILE A 1 88 ? 20.491 7.266 -16.960 1.00 66.38 88 ILE A N 1
ATOM 689 C CA . ILE A 1 88 ? 20.051 6.537 -18.146 1.00 66.38 88 ILE A CA 1
ATOM 690 C C . ILE A 1 88 ? 19.835 7.561 -19.263 1.00 66.38 88 ILE A C 1
ATOM 692 O O . ILE A 1 88 ? 19.139 8.551 -19.055 1.00 66.38 88 ILE A O 1
ATOM 696 N N . ASP A 1 89 ? 20.404 7.316 -20.451 1.00 62.59 89 ASP A N 1
ATOM 697 C CA . ASP A 1 89 ? 20.070 8.057 -21.679 1.00 62.59 89 ASP A CA 1
ATOM 698 C C . ASP A 1 89 ? 18.642 7.675 -22.103 1.00 62.59 89 ASP A C 1
ATOM 700 O O . ASP A 1 89 ? 18.398 6.828 -22.969 1.00 62.59 89 ASP A O 1
ATOM 704 N N . LEU A 1 90 ? 17.677 8.210 -21.359 1.00 62.47 90 LEU A N 1
ATOM 705 C CA . LEU A 1 90 ? 16.258 7.972 -21.530 1.00 62.47 90 LEU A CA 1
ATOM 706 C C . LEU A 1 90 ? 15.812 8.755 -22.750 1.00 62.47 90 LEU A C 1
ATOM 708 O O . LEU A 1 90 ? 15.333 9.879 -22.665 1.00 62.47 90 LEU A O 1
ATOM 712 N N . LYS A 1 91 ? 15.935 8.127 -23.915 1.00 54.91 91 LYS A N 1
ATOM 713 C CA . LYS A 1 91 ? 15.406 8.668 -25.172 1.00 54.91 91 LYS A CA 1
ATOM 714 C C . LYS A 1 91 ? 13.870 8.806 -25.182 1.00 54.91 91 LYS A C 1
ATOM 716 O O . LYS A 1 91 ? 13.326 9.281 -26.173 1.00 54.91 91 LYS A O 1
ATOM 721 N N . ASN A 1 92 ? 13.183 8.410 -24.102 1.00 64.25 92 ASN A N 1
ATOM 722 C CA . ASN A 1 92 ? 11.730 8.293 -23.980 1.00 64.25 92 ASN A CA 1
ATOM 723 C C . ASN A 1 92 ? 11.205 8.883 -22.654 1.00 64.25 92 ASN A C 1
ATOM 725 O O . ASN A 1 92 ? 11.947 9.059 -21.691 1.00 64.25 92 ASN A O 1
ATOM 729 N N . ASN A 1 93 ? 9.887 9.096 -22.574 1.00 71.31 93 ASN A N 1
ATOM 730 C CA . ASN A 1 93 ? 9.175 9.668 -21.419 1.00 71.31 93 ASN A CA 1
ATOM 731 C C . ASN A 1 93 ? 9.039 8.723 -20.196 1.00 71.31 93 ASN A C 1
ATOM 733 O O . ASN A 1 93 ? 8.118 8.881 -19.395 1.00 71.31 93 ASN A O 1
ATOM 737 N N . ASP A 1 94 ? 9.915 7.731 -20.028 1.00 82.44 94 ASP A N 1
ATOM 738 C CA . ASP A 1 94 ? 9.763 6.677 -19.012 1.00 82.44 94 ASP A CA 1
ATOM 739 C C . ASP A 1 94 ? 9.724 7.203 -17.557 1.00 82.44 94 ASP A C 1
ATOM 741 O O . ASP A 1 94 ? 8.837 6.772 -16.814 1.00 82.44 94 ASP A O 1
ATOM 745 N N . PRO A 1 95 ? 10.554 8.186 -17.130 1.00 85.50 95 PRO A N 1
ATOM 746 C CA . PRO A 1 95 ? 10.480 8.729 -15.768 1.00 85.50 95 PRO A CA 1
ATOM 747 C C . PRO A 1 95 ? 9.127 9.338 -15.419 1.00 85.50 95 PRO A C 1
ATOM 749 O O . PRO A 1 95 ? 8.704 9.277 -14.267 1.00 85.50 95 PRO A O 1
ATOM 752 N N . MET A 1 96 ? 8.441 9.917 -16.407 1.00 87.12 96 MET A N 1
ATOM 753 C CA . MET A 1 96 ? 7.122 10.510 -16.213 1.00 87.12 96 MET A CA 1
ATOM 754 C C . MET A 1 96 ? 6.100 9.429 -15.845 1.00 87.12 96 MET A C 1
ATOM 756 O O . MET A 1 96 ? 5.382 9.569 -14.857 1.00 87.12 96 MET A O 1
ATOM 760 N N . TYR A 1 97 ? 6.078 8.313 -16.580 1.00 90.19 97 TYR A N 1
ATOM 761 C CA . TYR A 1 97 ? 5.170 7.198 -16.295 1.00 90.19 97 TYR A CA 1
ATOM 762 C C . TYR A 1 97 ? 5.523 6.465 -14.990 1.00 90.19 97 TYR A C 1
ATOM 764 O O . TYR A 1 97 ? 4.629 5.998 -14.277 1.00 90.19 97 TYR A O 1
ATOM 772 N N . TRP A 1 98 ? 6.806 6.409 -14.618 1.00 90.94 98 TRP A N 1
ATOM 773 C CA . TRP A 1 98 ? 7.216 5.942 -13.287 1.00 90.94 98 TRP A CA 1
ATOM 774 C C . TRP A 1 98 ? 6.696 6.876 -12.191 1.00 90.94 98 TRP A C 1
ATOM 776 O O . TRP A 1 98 ? 6.182 6.407 -11.176 1.00 90.94 98 TRP A O 1
ATOM 786 N N . GLY A 1 99 ? 6.761 8.189 -12.431 1.00 91.25 99 GLY A N 1
ATOM 787 C CA . GLY A 1 99 ? 6.179 9.217 -11.574 1.00 91.25 99 GLY A CA 1
ATOM 788 C C . GLY A 1 99 ? 4.682 9.012 -11.352 1.00 91.25 99 GLY A C 1
ATOM 789 O O . GLY A 1 99 ? 4.255 8.968 -10.203 1.00 91.25 99 GLY A O 1
ATOM 790 N N . PHE A 1 100 ? 3.904 8.775 -12.415 1.00 93.06 100 PHE A N 1
ATOM 791 C CA . PHE A 1 100 ? 2.466 8.483 -12.300 1.00 93.06 100 PHE A CA 1
ATOM 792 C C . PHE A 1 100 ? 2.184 7.242 -11.445 1.00 93.06 100 PHE A C 1
ATOM 794 O O . PHE A 1 100 ? 1.239 7.218 -10.659 1.00 93.06 100 PHE A O 1
ATOM 801 N N . THR A 1 101 ? 3.025 6.213 -11.567 1.00 93.62 101 THR A N 1
ATOM 802 C CA . THR A 1 101 ? 2.885 4.981 -10.778 1.00 93.62 101 THR A CA 1
ATOM 803 C C . THR A 1 101 ? 3.163 5.237 -9.294 1.00 93.62 101 THR A C 1
ATOM 805 O O . THR A 1 101 ? 2.422 4.764 -8.430 1.00 93.62 101 THR A O 1
ATOM 808 N N . LEU A 1 102 ? 4.204 6.018 -8.985 1.00 94.62 102 LEU A N 1
ATOM 809 C CA . LEU A 1 102 ? 4.525 6.407 -7.612 1.00 94.62 102 LEU A CA 1
ATOM 810 C C . LEU A 1 102 ? 3.435 7.302 -7.009 1.00 94.62 102 LEU A C 1
ATOM 812 O O . LEU A 1 102 ? 3.029 7.095 -5.866 1.00 94.62 102 LEU A O 1
ATOM 816 N N . GLU A 1 103 ? 2.952 8.276 -7.777 1.00 94.56 103 GLU A N 1
ATOM 817 C CA . GLU A 1 103 ? 1.883 9.184 -7.369 1.00 94.56 103 GLU A CA 1
ATOM 818 C C . GLU A 1 103 ? 0.610 8.415 -7.010 1.00 94.56 103 GLU A C 1
ATOM 820 O O . GLU A 1 103 ? 0.050 8.638 -5.936 1.00 94.56 103 GLU A O 1
ATOM 825 N N . TYR A 1 104 ? 0.205 7.451 -7.845 1.00 94.94 104 TYR A N 1
ATOM 826 C CA . TYR A 1 104 ? -0.924 6.573 -7.547 1.00 94.94 104 TYR A CA 1
ATOM 827 C C . TYR A 1 104 ? -0.751 5.856 -6.201 1.00 94.94 104 TY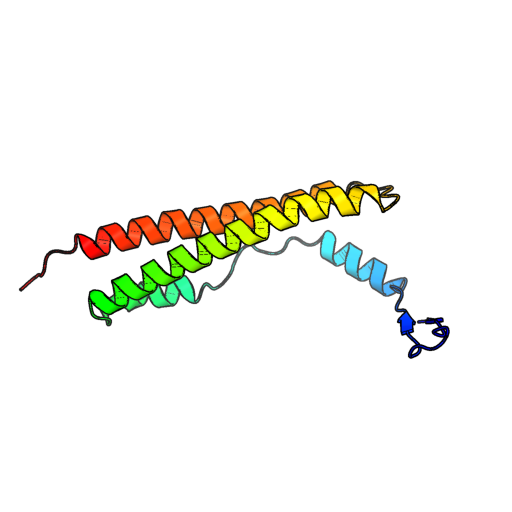R A C 1
ATOM 829 O O . TYR A 1 104 ? -1.658 5.885 -5.370 1.00 94.94 104 TYR A O 1
ATOM 837 N N . GLY A 1 105 ? 0.424 5.268 -5.944 1.00 94.62 105 GLY A N 1
ATOM 838 C CA . GLY A 1 105 ? 0.717 4.614 -4.665 1.00 94.62 105 GLY A CA 1
ATOM 839 C C . GLY A 1 105 ? 0.605 5.568 -3.472 1.00 94.62 105 GLY A C 1
ATOM 840 O O . GLY A 1 105 ? -0.029 5.241 -2.473 1.00 94.62 105 GLY A O 1
ATOM 841 N N . ILE A 1 106 ? 1.152 6.782 -3.588 1.00 96.00 106 ILE A N 1
ATOM 842 C CA . ILE A 1 106 ? 1.076 7.804 -2.531 1.00 96.00 106 ILE A CA 1
ATOM 843 C C . ILE A 1 106 ? -0.374 8.216 -2.263 1.00 96.00 106 ILE A C 1
ATOM 845 O O . ILE A 1 106 ? -0.770 8.359 -1.105 1.00 96.00 106 ILE A O 1
ATOM 849 N N . LEU A 1 107 ? -1.161 8.440 -3.317 1.00 96.62 107 LEU A N 1
ATOM 850 C CA . LEU A 1 107 ? -2.564 8.826 -3.189 1.00 96.62 107 LEU A CA 1
ATOM 851 C C . LEU A 1 107 ? -3.381 7.714 -2.529 1.00 96.62 107 LEU A C 1
ATOM 853 O O . LEU A 1 107 ? -4.124 7.996 -1.593 1.00 96.62 107 LEU A O 1
ATOM 857 N N . MET A 1 108 ? -3.175 6.461 -2.939 1.00 94.94 108 MET A N 1
ATOM 858 C CA . MET A 1 108 ? -3.819 5.300 -2.325 1.00 94.94 108 MET A CA 1
ATOM 859 C C . MET A 1 108 ? -3.518 5.196 -0.826 1.00 94.94 108 MET A C 1
ATOM 861 O O . MET A 1 108 ? -4.445 5.081 -0.026 1.00 94.94 108 MET A O 1
ATOM 865 N N . GLU A 1 109 ? -2.252 5.309 -0.423 1.00 96.44 109 GLU A N 1
ATOM 866 C CA . GLU A 1 109 ? -1.862 5.246 0.993 1.00 96.44 109 GLU A CA 1
ATOM 867 C C . GLU A 1 109 ? -2.435 6.415 1.813 1.00 96.44 109 GLU A C 1
ATOM 869 O O . GLU A 1 109 ? -2.902 6.228 2.937 1.00 96.44 109 GLU A O 1
ATOM 874 N N . LYS A 1 110 ? -2.480 7.632 1.247 1.00 97.75 110 LYS A N 1
ATOM 875 C CA . LYS A 1 110 ? -3.147 8.781 1.889 1.00 97.75 110 LYS A CA 1
ATOM 876 C C . LYS A 1 110 ? -4.642 8.536 2.077 1.00 97.75 110 LYS A C 1
ATOM 878 O O . LYS A 1 110 ? -5.189 8.890 3.123 1.00 97.75 110 LYS A O 1
ATOM 883 N N . THR A 1 111 ? -5.300 7.939 1.085 1.00 96.94 111 THR A N 1
ATOM 884 C CA . THR A 1 111 ? -6.716 7.576 1.171 1.00 96.94 111 THR A CA 1
ATOM 885 C C . THR A 1 111 ? -6.951 6.544 2.268 1.00 96.94 111 THR A C 1
ATOM 887 O O . THR A 1 111 ? -7.846 6.751 3.086 1.00 96.94 111 THR A O 1
ATOM 890 N N . ILE A 1 112 ? -6.136 5.485 2.340 1.00 96.88 112 ILE A N 1
ATOM 891 C CA . ILE A 1 112 ? -6.241 4.462 3.393 1.00 96.88 112 ILE A CA 1
ATOM 892 C C . ILE A 1 112 ? -6.033 5.096 4.769 1.00 96.88 112 ILE A C 1
ATOM 894 O O . ILE A 1 112 ? -6.871 4.910 5.647 1.00 96.88 112 ILE A O 1
ATOM 898 N N . LEU A 1 113 ? -4.988 5.909 4.942 1.00 98.31 113 LEU A N 1
ATOM 899 C CA . LEU A 1 113 ? -4.699 6.602 6.199 1.00 98.31 113 LEU A CA 1
ATOM 900 C C . LEU A 1 113 ? -5.874 7.475 6.663 1.00 98.31 113 LEU A C 1
ATOM 902 O O . LEU A 1 113 ? -6.279 7.414 7.826 1.00 98.31 113 LEU A O 1
ATOM 906 N N . SER A 1 114 ? -6.427 8.287 5.758 1.00 98.56 114 SER A N 1
ATOM 907 C CA . SER A 1 114 ? -7.554 9.173 6.060 1.00 98.56 114 SER A CA 1
ATOM 908 C C . SER A 1 114 ? -8.811 8.382 6.428 1.00 98.56 114 SER A C 1
ATOM 910 O O . SER A 1 114 ? -9.443 8.653 7.452 1.00 98.56 114 SER A O 1
ATOM 912 N N . TRP A 1 115 ? -9.142 7.361 5.636 1.00 98.38 115 TRP A N 1
ATOM 913 C CA . TRP A 1 115 ? -10.295 6.500 5.872 1.00 98.38 115 TRP A CA 1
ATOM 914 C C . TRP A 1 115 ? -10.176 5.719 7.187 1.00 98.38 115 TRP A C 1
ATOM 916 O O . TRP A 1 115 ? -11.103 5.752 7.996 1.00 98.38 115 TRP A O 1
ATOM 926 N N . ALA A 1 116 ? -9.032 5.080 7.440 1.00 98.50 116 ALA A N 1
ATOM 927 C CA . ALA A 1 116 ? -8.779 4.309 8.653 1.00 98.50 116 ALA A CA 1
ATOM 928 C C . ALA A 1 116 ? -8.858 5.190 9.907 1.00 98.50 116 ALA A C 1
ATOM 930 O O . ALA A 1 116 ? -9.495 4.807 10.886 1.00 98.50 116 ALA A O 1
ATOM 931 N N . SER A 1 117 ? -8.304 6.406 9.847 1.00 98.50 117 SER A N 1
ATOM 932 C CA . SER A 1 117 ? -8.414 7.391 10.932 1.00 98.50 117 SER A CA 1
ATOM 933 C C . SER A 1 117 ? -9.873 7.767 11.203 1.00 98.50 117 SER A C 1
ATOM 935 O O . SER A 1 117 ? -10.309 7.775 12.349 1.00 98.50 117 SER A O 1
ATOM 937 N N . SER A 1 118 ? -10.666 8.006 10.153 1.00 98.38 118 SER A N 1
ATOM 938 C CA . SER A 1 118 ? -12.100 8.288 10.293 1.00 98.38 118 SER A CA 1
ATOM 939 C C . SER A 1 118 ? -12.888 7.106 10.878 1.00 98.38 118 SER A C 1
ATOM 941 O O . SER A 1 118 ? -13.820 7.308 11.657 1.00 98.38 118 SER A O 1
ATOM 943 N N . CYS A 1 119 ? -12.559 5.864 10.510 1.00 97.94 119 CYS A N 1
ATOM 944 C CA . CYS A 1 119 ? -13.145 4.666 11.124 1.00 97.94 119 CYS A CA 1
ATOM 945 C C . CYS A 1 119 ? -12.790 4.566 12.611 1.00 97.94 119 CYS A C 1
ATOM 947 O O . CYS A 1 119 ? -13.685 4.385 13.432 1.00 97.94 119 CYS A O 1
ATOM 949 N N . LEU A 1 120 ? -11.513 4.742 12.958 1.00 98.19 120 LEU A N 1
ATOM 950 C CA . LEU A 1 120 ? -11.033 4.668 14.335 1.00 98.19 120 LEU A CA 1
ATOM 951 C C . LEU A 1 120 ? -11.738 5.680 15.246 1.00 98.19 120 LEU A C 1
ATOM 953 O O . LEU A 1 120 ? -12.173 5.324 16.339 1.00 98.19 120 LEU A O 1
ATOM 957 N N . GLU A 1 121 ? -11.895 6.922 14.789 1.00 98.00 121 GLU A N 1
ATOM 958 C CA . GLU A 1 121 ? -12.601 7.951 15.558 1.00 98.00 121 GLU A CA 1
ATOM 959 C C . GLU A 1 121 ? -14.081 7.608 15.762 1.00 98.00 121 GLU A C 1
ATOM 961 O O . GLU A 1 121 ? -14.621 7.827 16.845 1.00 98.00 121 GLU A O 1
ATOM 966 N N . ARG A 1 122 ? -14.742 7.003 14.769 1.00 96.75 122 ARG A N 1
ATOM 967 C CA . ARG A 1 122 ? -16.119 6.514 14.938 1.00 96.75 122 ARG A CA 1
ATOM 968 C C . ARG A 1 122 ? -16.195 5.390 15.968 1.00 96.75 122 ARG A C 1
ATOM 970 O O . ARG A 1 122 ? -17.042 5.471 16.846 1.00 96.75 122 ARG A O 1
ATOM 977 N N . ILE A 1 123 ? -15.275 4.424 15.920 1.00 96.06 123 ILE A N 1
ATOM 978 C CA . ILE A 1 123 ? -15.227 3.304 16.874 1.00 96.06 123 ILE A CA 1
ATOM 979 C C . ILE A 1 123 ? -14.996 3.806 18.300 1.00 96.06 123 ILE A C 1
ATOM 981 O O . ILE A 1 123 ? -15.691 3.393 19.223 1.00 96.06 123 ILE A O 1
ATOM 985 N N . LYS A 1 124 ? -14.054 4.732 18.512 1.00 95.69 124 LYS A N 1
ATOM 986 C CA . LYS A 1 124 ? -13.805 5.310 19.846 1.00 95.69 124 LYS A CA 1
ATOM 987 C C . LYS A 1 124 ? -15.058 5.967 20.428 1.00 95.69 124 LYS A C 1
ATOM 989 O O . LYS A 1 124 ? -15.327 5.789 21.616 1.00 95.69 124 LYS A O 1
ATOM 994 N N . ASN A 1 125 ? -15.829 6.643 19.577 1.00 94.94 125 ASN A N 1
ATOM 995 C CA . ASN A 1 125 ? -17.069 7.330 19.931 1.00 94.94 125 ASN A CA 1
ATOM 996 C C . ASN A 1 125 ? -18.313 6.424 19.947 1.00 94.94 125 ASN A C 1
ATOM 998 O O . ASN A 1 125 ? -19.398 6.914 20.254 1.00 94.94 125 ASN A O 1
ATOM 1002 N N . GLU A 1 126 ? -18.189 5.124 19.653 1.00 89.44 126 GLU A N 1
ATOM 1003 C CA . GLU A 1 126 ? -19.274 4.169 19.890 1.00 89.44 126 GLU A CA 1
ATOM 1004 C C . GLU A 1 126 ? -19.597 4.179 21.387 1.00 89.44 126 GLU A C 1
ATOM 1006 O O . GLU A 1 126 ? -18.761 3.793 22.215 1.00 89.44 126 GLU A O 1
ATOM 1011 N N . SER A 1 127 ? -20.790 4.664 21.736 1.00 76.44 127 SER A N 1
ATOM 1012 C CA . SER A 1 127 ? -21.339 4.513 23.079 1.00 76.44 127 SER A CA 1
ATOM 1013 C C . SER A 1 127 ? -21.546 3.027 23.350 1.00 76.44 127 SER A C 1
ATOM 1015 O O . SER A 1 127 ? -22.044 2.313 22.478 1.00 76.44 127 SER A O 1
ATOM 1017 N N . SER A 1 128 ? -21.172 2.565 24.543 1.00 59.91 128 SER A N 1
ATOM 1018 C CA . SER A 1 128 ? -21.596 1.259 25.039 1.00 59.91 128 SER A CA 1
ATOM 1019 C C . SER A 1 128 ? -23.123 1.253 25.022 1.00 59.91 128 SER A C 1
ATOM 1021 O O . SER A 1 128 ? -23.754 1.999 25.768 1.00 59.91 128 SER A O 1
ATOM 1023 N N . LEU A 1 129 ? -23.727 0.498 24.108 1.00 51.81 129 LEU A N 1
ATOM 1024 C CA . LEU A 1 129 ? -25.102 0.063 24.296 1.00 51.81 129 LEU A CA 1
ATOM 1025 C C . LEU A 1 129 ? -25.009 -1.045 25.344 1.00 51.81 129 LEU A C 1
ATOM 1027 O O . LEU A 1 129 ? -24.756 -2.196 24.990 1.00 51.81 129 LEU A O 1
ATOM 1031 N N . ASP A 1 130 ? -25.061 -0.632 26.611 1.00 40.69 130 ASP A N 1
ATOM 1032 C CA . ASP A 1 130 ? -25.302 -1.525 27.747 1.00 40.69 130 ASP A CA 1
ATOM 1033 C C . ASP A 1 130 ? -26.670 -2.214 27.595 1.00 40.69 130 ASP A C 1
ATOM 1035 O O . ASP A 1 130 ? -27.637 -1.537 27.160 1.00 40.69 130 ASP A O 1
#

Radius of gyration: 22.61 Å; chains: 1; bounding box: 62×28×59 Å

Foldseek 3Di:
DDWDDDPPDDIDDDDDQDPVSVVVVVVVVVDDDDPDDDDPPVVCVVPCVPDDLVVLLVVLVVQLVVLVVQLVVLVVVVVVLVVVVVVDPPPDPVSVVVVVVSVVSNVVSVVSNVVSVVSNVVSVPPDPPD

Secondary structure (DSSP, 8-state):
-EEE--SSSPPEEE----HHHHHHHHHHHHSPPP-----HHHHHHHHGGGS-HHHHHHHHHHHHHHHHHHHHHHHHHHHHHHHHHHHS---SSHHHHHHHHHHHHHHHHHHHHHHHHHHHHHHHT-----

pLDDT: mean 87.66, std 12.49, range [40.69, 98.56]